Protein AF-A0A6P8UV15-F1 (afdb_monomer_lite)

Sequence (86 aa):
MSTWKSFWYGQLSGMVEPIAGVLGALAVVLAEPLLPYALAFAAGAMVYVVVDDIIPEAQVSGNGKLASWTSIVGFVVMMSLDVGLG

Organism: Gymnodraco acuticeps (NCBI:txid8218)

Foldseek 3Di:
DPPVVVVVVVVVVVVVCVVVVVVVVVVCVVPVPCVVVVVVVVVVVVVCCCVPPVLVVCCVVPPNVVSVVVVVVVVVVVVCCVVVVD

pLDDT: mean 82.35, std 7.89, range [52.5, 93.5]

Secondary structure (DSSP, 8-state):
--HHHHHHHHHHHHTHHHHHHHHHHHHHHT-TTTHHHHHHHHHHHHHHHIIIIIHHHHHHTTTHHHHHHHHHHHHHHHHHHHHHH-

Structure (mmCIF, N/CA/C/O backbone):
data_AF-A0A6P8UV15-F1
#
_entry.id   AF-A0A6P8UV15-F1
#
loop_
_atom_site.group_PDB
_atom_site.id
_atom_site.type_symbol
_atom_site.label_atom_id
_atom_site.label_alt_id
_atom_site.label_comp_id
_atom_site.label_asym_id
_atom_site.label_entity_id
_atom_site.label_seq_id
_atom_site.pdbx_PDB_ins_code
_atom_site.Cartn_x
_atom_site.Cartn_y
_atom_site.Cartn_z
_atom_site.occupancy
_atom_site.B_iso_or_equiv
_atom_site.auth_seq_id
_atom_site.auth_comp_id
_atom_site.auth_asym_id
_atom_site.auth_atom_id
_atom_site.pdbx_PDB_model_num
ATOM 1 N N . MET A 1 1 ? -14.575 17.907 10.905 1.00 54.38 1 MET A N 1
ATOM 2 C CA . MET A 1 1 ? -14.276 18.736 9.713 1.00 54.38 1 MET A CA 1
ATOM 3 C C . MET A 1 1 ? -15.474 18.687 8.773 1.00 54.38 1 MET A C 1
ATOM 5 O O . MET A 1 1 ? -16.158 17.675 8.770 1.00 54.38 1 MET A O 1
ATOM 9 N N . SER A 1 2 ? -15.769 19.765 8.038 1.00 77.62 2 SER A N 1
ATOM 10 C CA . SER A 1 2 ? -16.863 19.765 7.049 1.00 77.62 2 SER A CA 1
ATOM 11 C C . SER A 1 2 ? -16.598 18.708 5.972 1.00 77.62 2 SER A C 1
ATOM 13 O O . SER A 1 2 ? -15.482 18.643 5.455 1.00 77.62 2 SER A O 1
ATOM 15 N N . THR A 1 3 ? -17.619 17.917 5.632 1.00 77.56 3 THR A N 1
ATOM 16 C CA . THR A 1 3 ? -17.590 16.856 4.607 1.00 77.56 3 THR A CA 1
ATOM 17 C C . THR A 1 3 ? -17.047 17.352 3.265 1.00 77.56 3 THR A C 1
ATOM 19 O O . THR A 1 3 ? -16.338 16.621 2.579 1.00 77.56 3 THR A O 1
ATOM 22 N N . TRP A 1 4 ? -17.285 18.624 2.935 1.00 77.25 4 TRP A N 1
ATOM 23 C CA . TRP A 1 4 ? -16.787 19.260 1.716 1.00 77.25 4 TRP A CA 1
ATOM 24 C C . TRP A 1 4 ? -15.268 19.486 1.723 1.00 77.25 4 TRP A C 1
ATOM 26 O O . TRP A 1 4 ? -14.603 19.277 0.711 1.00 77.25 4 TRP A O 1
ATOM 36 N N . LYS A 1 5 ? -14.690 19.854 2.876 1.00 73.19 5 LYS A N 1
ATOM 37 C CA . LYS A 1 5 ? -13.229 19.975 3.024 1.00 73.19 5 LYS A CA 1
ATOM 38 C C . LYS A 1 5 ? -12.560 18.603 2.985 1.00 73.19 5 LYS A C 1
ATOM 40 O O . LYS A 1 5 ? -11.539 18.468 2.323 1.00 73.19 5 LYS A O 1
ATOM 45 N N . SER A 1 6 ? -13.140 17.595 3.640 1.00 78.12 6 SER A N 1
ATOM 46 C CA . SER A 1 6 ? -12.625 16.218 3.609 1.00 78.12 6 SER A CA 1
ATOM 47 C C . SER A 1 6 ? -12.585 15.660 2.184 1.00 78.12 6 SER A C 1
ATOM 49 O O . SER A 1 6 ? -11.604 15.034 1.799 1.00 78.12 6 SER A O 1
ATOM 51 N N . PHE A 1 7 ? -13.614 15.947 1.381 1.00 78.44 7 PHE A N 1
ATOM 52 C CA . PHE A 1 7 ? -13.654 15.558 -0.027 1.00 78.44 7 PHE A CA 1
ATOM 53 C C . PHE A 1 7 ? -12.559 16.252 -0.851 1.00 78.44 7 PHE A C 1
ATOM 55 O O . PHE A 1 7 ? -11.865 15.598 -1.624 1.00 78.44 7 PHE A O 1
ATOM 62 N N . TRP A 1 8 ? -12.350 17.556 -0.643 1.00 80.94 8 TRP A N 1
ATOM 63 C CA . TRP A 1 8 ? -11.311 18.318 -1.346 1.00 80.94 8 TRP A CA 1
ATOM 64 C C . TRP A 1 8 ? -9.895 17.822 -1.020 1.00 80.94 8 TRP A C 1
ATOM 66 O O . TRP A 1 8 ? -9.071 17.666 -1.918 1.00 80.94 8 TRP A O 1
ATOM 76 N N . TYR A 1 9 ? -9.625 17.507 0.251 1.00 78.31 9 TYR A N 1
ATOM 77 C CA . TYR A 1 9 ? -8.349 16.913 0.660 1.00 78.31 9 TYR A CA 1
ATOM 78 C C . TYR A 1 9 ? -8.168 15.481 0.138 1.00 78.31 9 TYR A C 1
ATOM 80 O O . TYR A 1 9 ? -7.065 15.131 -0.276 1.00 78.31 9 TYR A O 1
ATOM 88 N N . GLY A 1 10 ? -9.234 14.676 0.090 1.00 80.38 10 GLY A N 1
ATOM 89 C CA . GLY A 1 10 ? -9.189 13.331 -0.493 1.00 80.38 10 GLY A CA 1
ATOM 90 C C . GLY A 1 10 ? -8.851 13.348 -1.986 1.00 80.38 10 GLY A C 1
ATOM 91 O O . GLY A 1 10 ? -7.984 12.601 -2.427 1.00 80.38 10 GLY A O 1
ATOM 92 N N . GLN A 1 11 ? -9.463 14.257 -2.751 1.00 81.19 11 GLN A N 1
ATOM 93 C CA . GLN A 1 11 ? -9.167 14.440 -4.178 1.00 81.19 11 GLN A CA 1
ATOM 94 C C . GLN A 1 11 ? -7.727 14.914 -4.418 1.00 81.19 11 GLN A C 1
ATOM 96 O O . GLN A 1 11 ? -7.047 14.399 -5.301 1.00 81.19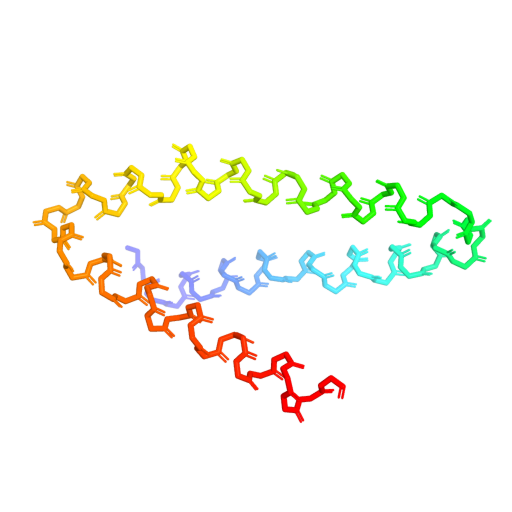 11 GLN A O 1
ATOM 101 N N . LEU A 1 12 ? -7.235 15.854 -3.604 1.00 78.75 12 LEU A N 1
ATOM 102 C CA . LEU A 1 12 ? -5.847 16.317 -3.680 1.00 78.75 12 LEU A CA 1
ATOM 103 C C . LEU A 1 12 ? -4.837 15.201 -3.390 1.00 78.75 12 LEU A C 1
ATOM 105 O O . LEU A 1 12 ? -3.820 15.127 -4.073 1.00 78.75 12 LEU A O 1
ATOM 109 N N . SER A 1 13 ? -5.119 14.334 -2.412 1.00 80.19 13 SER A N 1
ATOM 110 C CA . SER A 1 13 ? -4.284 13.161 -2.138 1.00 80.19 13 SER A CA 1
ATOM 111 C C . SER A 1 13 ? -4.334 12.161 -3.293 1.00 80.19 13 SER A C 1
ATOM 113 O O . SER A 1 13 ? -3.289 11.685 -3.714 1.00 80.19 13 SER A O 1
ATOM 115 N N . GLY A 1 14 ? -5.517 11.886 -3.851 1.00 78.81 14 GLY A N 1
ATOM 116 C CA . GLY A 1 14 ? -5.676 10.968 -4.987 1.00 78.81 14 GLY A CA 1
ATOM 117 C C . GLY A 1 14 ? -5.013 11.463 -6.275 1.00 78.81 14 GLY A C 1
ATOM 118 O O . GLY A 1 14 ? -4.558 10.667 -7.086 1.00 78.81 14 GLY A O 1
ATOM 119 N N . MET A 1 15 ? -4.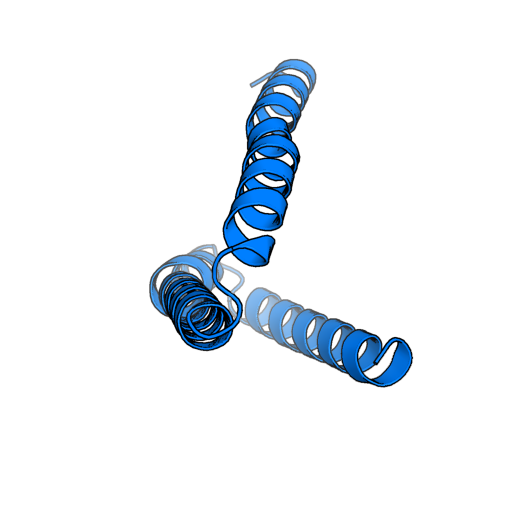861 12.779 -6.455 1.00 85.75 15 MET A N 1
ATOM 120 C CA . MET A 1 15 ? -4.192 13.356 -7.628 1.00 85.75 15 MET A CA 1
ATOM 121 C C . MET A 1 15 ? -2.696 12.999 -7.717 1.00 85.75 15 MET A C 1
ATOM 123 O O . MET A 1 15 ? -2.104 13.126 -8.789 1.00 85.75 15 MET A O 1
ATOM 127 N N . VAL A 1 16 ? -2.081 12.513 -6.633 1.00 85.56 16 VAL A N 1
ATOM 128 C CA . VAL A 1 16 ? -0.691 12.033 -6.665 1.00 85.56 16 VAL A CA 1
ATOM 129 C C . VAL A 1 16 ? -0.542 10.742 -7.476 1.00 85.56 16 VAL A C 1
ATOM 131 O O . VAL A 1 16 ? 0.483 10.543 -8.125 1.00 85.56 16 VAL A O 1
ATOM 134 N N . GLU A 1 17 ? -1.574 9.896 -7.499 1.00 84.69 17 GLU A N 1
ATOM 135 C CA . GLU A 1 17 ? -1.562 8.587 -8.156 1.00 84.69 17 GLU A CA 1
ATOM 136 C C . GLU A 1 17 ? -1.442 8.678 -9.685 1.00 84.69 17 GLU A C 1
ATOM 138 O O . GLU A 1 17 ? -0.551 8.027 -10.229 1.00 84.69 17 GLU A O 1
ATOM 143 N N . PRO A 1 18 ? -2.231 9.494 -10.417 1.00 83.88 18 PRO A N 1
ATOM 144 C CA . PRO A 1 18 ? -2.063 9.616 -11.863 1.00 83.88 18 PRO A CA 1
ATOM 145 C C . PRO A 1 18 ? -0.726 10.261 -12.241 1.00 83.88 18 PRO A C 1
ATOM 147 O O . PRO A 1 18 ? -0.116 9.863 -13.230 1.00 83.88 18 PRO A O 1
ATOM 150 N N . ILE A 1 19 ? -0.229 11.221 -11.453 1.00 86.69 19 ILE A N 1
ATOM 151 C CA . ILE A 1 19 ? 1.054 11.885 -11.732 1.00 86.69 19 ILE A CA 1
ATOM 152 C C . ILE A 1 19 ? 2.207 10.887 -11.576 1.00 86.69 19 ILE A C 1
ATOM 154 O O . ILE A 1 19 ? 3.035 10.744 -12.478 1.00 86.69 19 ILE A O 1
ATOM 158 N N . ALA A 1 20 ? 2.242 10.164 -10.454 1.00 83.75 20 ALA A N 1
ATOM 159 C CA . ALA A 1 20 ? 3.244 9.135 -10.204 1.00 83.75 20 ALA A CA 1
ATOM 160 C C . ALA A 1 20 ? 3.098 7.946 -11.165 1.00 83.75 20 ALA A C 1
ATOM 162 O O . ALA A 1 20 ? 4.106 7.414 -11.620 1.00 83.75 20 ALA A O 1
ATOM 163 N N . GLY A 1 21 ? 1.872 7.567 -11.531 1.00 83.88 21 GLY A N 1
ATOM 164 C CA . GLY A 1 21 ? 1.591 6.492 -12.480 1.00 83.88 21 GLY A CA 1
ATOM 165 C C . GLY A 1 21 ? 2.103 6.792 -13.888 1.00 83.88 21 GLY A C 1
ATOM 166 O O . GLY A 1 21 ? 2.739 5.937 -14.498 1.00 83.88 21 GLY A O 1
ATOM 167 N N . VAL A 1 22 ? 1.914 8.018 -14.389 1.00 86.44 22 VAL A N 1
ATOM 168 C CA . VAL A 1 22 ? 2.445 8.433 -15.701 1.00 86.44 22 VAL A CA 1
ATOM 169 C C . VAL A 1 22 ? 3.974 8.496 -15.682 1.00 86.44 22 VAL A C 1
ATOM 171 O O . VAL A 1 22 ? 4.618 7.999 -16.605 1.00 86.44 22 VAL A O 1
ATOM 174 N N . LEU A 1 23 ? 4.574 9.055 -14.627 1.00 84.44 23 LEU A N 1
ATOM 175 C CA . LEU A 1 23 ? 6.034 9.082 -14.481 1.00 84.44 23 LEU A CA 1
ATOM 176 C C . LEU A 1 23 ? 6.626 7.673 -14.346 1.00 84.44 23 LEU A C 1
ATOM 178 O O . LEU A 1 23 ? 7.640 7.374 -14.975 1.00 84.44 23 LEU A O 1
ATOM 182 N N . GLY A 1 24 ? 5.972 6.802 -13.577 1.00 82.31 24 GLY A N 1
ATOM 183 C CA . GLY A 1 24 ? 6.329 5.395 -13.434 1.00 82.31 24 GLY A CA 1
ATOM 184 C C . GLY A 1 24 ? 6.253 4.665 -14.769 1.00 82.31 24 GLY A C 1
ATOM 185 O O . GLY A 1 24 ? 7.226 4.033 -15.158 1.00 82.31 24 GLY A O 1
ATOM 186 N N . ALA A 1 25 ? 5.162 4.830 -15.520 1.00 81.38 25 ALA A N 1
ATOM 187 C CA . ALA A 1 25 ? 5.003 4.242 -16.848 1.00 81.38 25 ALA A CA 1
ATOM 188 C C . ALA A 1 25 ? 6.104 4.694 -17.822 1.00 81.38 25 ALA A C 1
ATOM 190 O O . ALA A 1 25 ? 6.674 3.862 -18.522 1.00 81.38 25 ALA A O 1
ATOM 191 N N . LEU A 1 26 ? 6.464 5.983 -17.831 1.00 80.19 26 LEU A N 1
ATOM 192 C CA . LEU A 1 26 ? 7.551 6.501 -18.671 1.00 80.19 26 LEU A CA 1
ATOM 193 C C . LEU A 1 26 ? 8.927 5.951 -18.263 1.00 80.19 26 LEU A C 1
ATOM 195 O O . LEU A 1 26 ? 9.724 5.593 -19.129 1.00 80.19 26 LEU A O 1
ATOM 199 N N . ALA A 1 27 ? 9.209 5.860 -16.961 1.00 77.38 27 ALA A N 1
ATOM 200 C CA . ALA A 1 27 ? 10.468 5.316 -16.449 1.00 77.38 27 ALA A CA 1
ATOM 201 C C . ALA A 1 27 ? 10.603 3.808 -16.719 1.00 77.38 27 ALA A C 1
ATOM 203 O O . ALA A 1 27 ? 11.692 3.310 -17.004 1.00 77.38 27 ALA A O 1
ATOM 204 N N . VAL A 1 28 ? 9.483 3.093 -16.669 1.00 73.81 28 VAL A N 1
ATOM 205 C CA . VAL A 1 28 ? 9.383 1.652 -16.893 1.00 73.81 28 VAL A CA 1
ATOM 206 C C . VAL A 1 28 ? 9.754 1.251 -18.325 1.00 73.81 28 VAL A C 1
ATOM 208 O O . VAL A 1 28 ? 10.433 0.241 -18.500 1.00 73.81 28 VAL A O 1
ATOM 211 N N . VAL A 1 29 ? 9.409 2.061 -19.335 1.00 70.25 29 VAL A N 1
ATOM 212 C CA . VAL A 1 29 ? 9.763 1.801 -20.750 1.00 70.25 29 VAL A CA 1
ATOM 213 C C . VAL A 1 29 ? 11.282 1.720 -20.967 1.00 70.25 29 VAL A C 1
ATOM 215 O O . VAL A 1 29 ? 11.746 1.020 -21.859 1.00 70.25 29 VAL A O 1
ATOM 218 N N . LEU A 1 30 ? 12.078 2.406 -20.143 1.00 67.75 30 LEU A N 1
ATOM 219 C CA . LEU A 1 30 ? 13.543 2.407 -20.240 1.00 67.75 30 LEU A CA 1
ATOM 220 C C . LEU A 1 30 ? 14.205 1.282 -19.424 1.00 67.75 30 LEU A C 1
ATOM 222 O O . LEU A 1 30 ? 15.406 1.054 -19.564 1.00 67.75 30 LEU A O 1
ATOM 226 N N . ALA A 1 31 ? 13.449 0.597 -18.560 1.00 67.69 31 ALA A N 1
ATOM 227 C CA . ALA A 1 31 ? 13.975 -0.267 -17.505 1.00 67.69 31 ALA A CA 1
ATOM 228 C C . ALA A 1 31 ? 13.243 -1.622 -17.411 1.00 67.69 31 ALA A C 1
ATOM 230 O O . ALA A 1 31 ? 12.990 -2.125 -16.313 1.00 67.69 31 ALA A O 1
ATOM 231 N N . GLU A 1 32 ? 12.948 -2.243 -18.558 1.00 70.06 32 GLU A N 1
ATOM 232 C CA . GLU A 1 32 ? 12.288 -3.559 -18.660 1.00 70.06 32 GLU A CA 1
ATOM 233 C C . GLU A 1 32 ? 12.885 -4.666 -17.762 1.00 70.06 32 GLU A C 1
ATOM 235 O O . GLU A 1 32 ? 12.114 -5.433 -17.185 1.00 70.06 32 GLU A O 1
ATOM 240 N N . PRO A 1 33 ? 14.214 -4.763 -17.540 1.00 73.31 33 PRO A N 1
ATOM 241 C CA . PRO A 1 33 ? 14.768 -5.785 -16.647 1.00 73.31 33 PRO A CA 1
ATOM 242 C C . PRO A 1 33 ? 14.639 -5.442 -15.155 1.00 73.31 33 PRO A C 1
ATOM 244 O O . PRO A 1 33 ? 14.706 -6.332 -14.309 1.00 73.31 33 PRO A O 1
ATOM 247 N N . LEU A 1 34 ? 14.496 -4.157 -14.812 1.00 78.12 34 LEU A N 1
ATOM 248 C CA . LEU A 1 34 ? 14.420 -3.681 -13.425 1.00 78.12 34 LEU A CA 1
ATOM 249 C C . LEU A 1 34 ? 12.980 -3.686 -12.894 1.00 78.12 34 LEU A C 1
ATOM 251 O O . LEU A 1 34 ? 12.760 -3.799 -11.689 1.00 78.12 34 LEU A O 1
ATOM 255 N N . LEU A 1 35 ? 12.008 -3.616 -13.801 1.00 78.69 35 LEU A N 1
ATOM 256 C CA . LEU A 1 35 ? 10.575 -3.726 -13.547 1.00 78.69 35 LEU A CA 1
ATOM 257 C C . LEU A 1 35 ? 10.168 -4.819 -12.545 1.00 78.69 35 LEU A C 1
ATOM 259 O O . LEU A 1 35 ? 9.516 -4.479 -11.558 1.00 78.69 35 LEU A O 1
ATOM 263 N N . PRO A 1 36 ? 10.533 -6.106 -12.730 1.00 82.06 36 PRO A N 1
ATOM 264 C CA . PRO A 1 36 ? 10.108 -7.161 -11.812 1.00 82.06 36 PRO A CA 1
ATOM 265 C C . PRO A 1 36 ? 10.669 -6.962 -10.400 1.00 82.06 36 PRO A C 1
ATOM 267 O O . PRO A 1 36 ? 9.976 -7.242 -9.426 1.00 82.06 36 PRO A O 1
ATOM 270 N N . TYR A 1 37 ? 11.883 -6.419 -10.269 1.00 84.31 37 TYR A N 1
ATOM 271 C CA . TYR A 1 37 ? 12.470 -6.105 -8.966 1.00 84.31 37 TYR A CA 1
ATOM 272 C C . TYR A 1 37 ? 11.759 -4.930 -8.290 1.00 84.31 37 TYR A C 1
ATOM 274 O O . TYR A 1 37 ? 11.491 -4.984 -7.091 1.00 84.31 37 TYR A O 1
ATOM 282 N N . ALA A 1 38 ? 11.408 -3.893 -9.053 1.00 84.06 38 ALA A N 1
ATOM 283 C CA . ALA A 1 38 ? 10.662 -2.746 -8.543 1.00 84.06 38 ALA A CA 1
ATOM 284 C C . ALA A 1 38 ? 9.233 -3.131 -8.123 1.00 84.06 38 ALA A C 1
ATOM 286 O O . ALA A 1 38 ? 8.783 -2.733 -7.050 1.00 84.06 38 ALA A O 1
ATOM 287 N N . LEU A 1 39 ? 8.541 -3.953 -8.920 1.00 84.81 39 LEU A N 1
ATOM 288 C CA . LEU A 1 39 ? 7.212 -4.474 -8.589 1.00 84.81 39 LEU A CA 1
ATOM 289 C C . LEU A 1 39 ? 7.254 -5.405 -7.372 1.00 84.81 39 LEU A C 1
ATOM 291 O O . LEU A 1 39 ? 6.402 -5.288 -6.495 1.00 84.81 39 LEU A O 1
ATOM 295 N N . ALA A 1 40 ? 8.263 -6.275 -7.267 1.00 87.06 40 ALA A N 1
ATOM 296 C CA . ALA A 1 40 ? 8.457 -7.117 -6.087 1.00 87.06 40 ALA A CA 1
ATOM 297 C C . ALA A 1 40 ? 8.719 -6.281 -4.822 1.00 87.06 40 ALA A C 1
ATOM 299 O O . ALA A 1 40 ? 8.174 -6.578 -3.759 1.00 87.06 40 ALA A O 1
ATOM 300 N N . PHE A 1 41 ? 9.504 -5.206 -4.937 1.00 88.75 41 PHE A N 1
ATOM 301 C CA . PHE A 1 41 ? 9.739 -4.272 -3.838 1.00 88.75 41 PHE A CA 1
ATOM 302 C C . PHE A 1 41 ? 8.455 -3.539 -3.423 1.00 88.75 41 PHE A C 1
ATOM 304 O O . PHE A 1 41 ? 8.140 -3.479 -2.235 1.00 88.75 41 PHE A O 1
ATOM 311 N N . ALA A 1 42 ? 7.678 -3.041 -4.389 1.00 87.75 42 ALA A N 1
ATOM 312 C CA . ALA A 1 42 ? 6.394 -2.394 -4.129 1.00 87.75 42 ALA A CA 1
ATOM 313 C C . ALA A 1 42 ? 5.391 -3.355 -3.464 1.00 87.75 42 ALA A C 1
ATOM 315 O O . ALA A 1 42 ? 4.744 -2.988 -2.484 1.00 87.75 42 ALA A O 1
ATOM 316 N N . ALA A 1 43 ? 5.313 -4.604 -3.936 1.00 88.38 43 ALA A N 1
ATOM 317 C CA . ALA A 1 43 ? 4.488 -5.639 -3.320 1.00 88.38 43 ALA A CA 1
ATOM 318 C C . ALA A 1 43 ? 4.911 -5.910 -1.866 1.00 88.38 43 ALA A C 1
ATOM 320 O O . ALA A 1 43 ? 4.062 -5.959 -0.977 1.00 88.38 43 ALA A O 1
ATOM 321 N N . GLY A 1 44 ? 6.218 -6.014 -1.600 1.00 87.69 44 GLY A N 1
ATOM 322 C CA . GLY A 1 44 ? 6.751 -6.189 -0.247 1.00 87.69 44 GLY A CA 1
ATOM 323 C C . GLY A 1 44 ? 6.405 -5.030 0.694 1.00 87.69 44 GLY A C 1
ATOM 324 O O . GLY A 1 44 ? 5.984 -5.268 1.826 1.00 87.69 44 GLY A O 1
ATOM 325 N N . ALA A 1 45 ? 6.512 -3.786 0.218 1.00 90.69 45 ALA A N 1
ATOM 326 C CA . ALA A 1 45 ? 6.140 -2.603 0.995 1.00 90.69 45 ALA A CA 1
ATOM 327 C C . ALA A 1 45 ? 4.650 -2.612 1.380 1.00 90.69 45 ALA A C 1
ATOM 329 O O . ALA A 1 45 ? 4.310 -2.340 2.531 1.00 90.69 45 ALA A O 1
ATOM 330 N N . MET A 1 46 ? 3.765 -2.996 0.456 1.00 92.56 46 MET A N 1
ATOM 331 C CA . MET A 1 46 ? 2.328 -3.095 0.735 1.00 92.56 46 MET A CA 1
ATOM 332 C C . MET A 1 46 ? 2.002 -4.205 1.741 1.00 92.56 46 MET A C 1
ATOM 334 O O . MET A 1 46 ? 1.154 -4.007 2.608 1.00 92.56 46 MET A O 1
ATOM 338 N N . VAL A 1 47 ? 2.694 -5.350 1.684 1.00 91.00 47 VAL A N 1
ATOM 339 C CA . VAL A 1 47 ? 2.528 -6.419 2.687 1.00 91.00 47 VAL A CA 1
ATOM 340 C C . VAL A 1 47 ? 2.946 -5.937 4.079 1.00 91.00 47 VAL A C 1
ATOM 342 O O . VAL A 1 47 ? 2.223 -6.195 5.040 1.00 91.00 47 VAL A O 1
ATOM 345 N N . TYR A 1 48 ? 4.064 -5.209 4.195 1.00 91.81 48 TYR A N 1
ATOM 346 C CA . TYR A 1 48 ? 4.519 -4.645 5.472 1.00 91.81 48 TYR A CA 1
ATOM 347 C C . TYR A 1 48 ? 3.480 -3.689 6.076 1.00 91.81 48 TYR A C 1
ATOM 349 O O . TYR A 1 48 ? 3.055 -3.902 7.207 1.00 91.81 48 TYR A O 1
ATOM 357 N N . VAL A 1 49 ? 3.005 -2.701 5.307 1.00 91.31 49 VAL A N 1
ATOM 358 C CA . VAL A 1 49 ? 2.016 -1.709 5.779 1.00 91.31 49 VAL A CA 1
ATOM 359 C C . VAL A 1 49 ? 0.705 -2.375 6.206 1.00 91.31 49 VAL A C 1
ATOM 361 O O . VAL A 1 49 ? 0.113 -2.013 7.220 1.00 91.31 49 VAL A O 1
ATOM 364 N N . VAL A 1 50 ? 0.240 -3.388 5.468 1.00 88.88 50 VAL A N 1
ATOM 365 C CA . VAL A 1 50 ? -0.991 -4.103 5.833 1.00 88.88 50 VAL A CA 1
ATOM 366 C C . VAL A 1 50 ? -0.838 -4.835 7.168 1.00 88.88 50 VAL A C 1
ATOM 368 O O . VAL A 1 50 ? -1.757 -4.804 7.989 1.00 88.88 50 VAL A O 1
ATOM 371 N N . VAL A 1 51 ? 0.297 -5.501 7.386 1.00 87.50 51 VAL A N 1
ATOM 372 C CA . VAL A 1 51 ? 0.530 -6.304 8.593 1.00 87.50 51 VAL A CA 1
ATOM 373 C C . VAL A 1 51 ? 0.816 -5.435 9.816 1.00 87.50 51 VAL A C 1
ATOM 375 O O . VAL A 1 51 ? 0.307 -5.752 10.890 1.00 87.50 51 VAL A O 1
ATOM 378 N N . ASP A 1 52 ? 1.608 -4.376 9.659 1.00 89.94 52 ASP A N 1
ATOM 379 C CA . ASP A 1 52 ? 2.103 -3.557 10.771 1.00 89.94 52 ASP A CA 1
ATOM 380 C C . ASP A 1 52 ? 1.122 -2.441 11.165 1.00 89.94 52 ASP A C 1
ATOM 382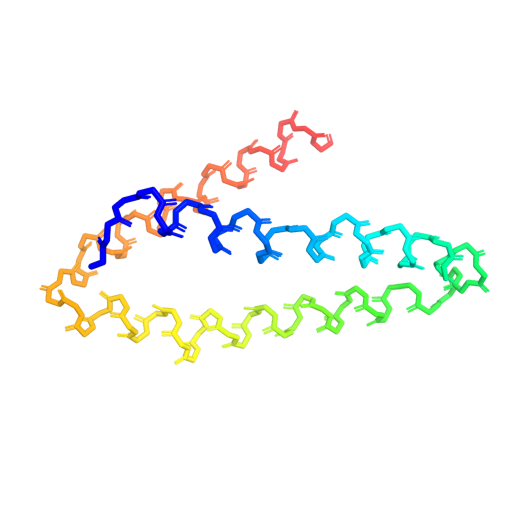 O O . ASP A 1 52 ? 0.927 -2.194 12.352 1.00 89.94 52 ASP A O 1
ATOM 386 N N . ASP A 1 53 ? 0.431 -1.831 10.193 1.00 85.62 53 ASP A N 1
ATOM 387 C CA . ASP A 1 53 ? -0.482 -0.711 10.455 1.00 85.62 53 ASP A CA 1
ATOM 388 C C . ASP A 1 53 ? -1.957 -1.135 10.375 1.00 85.62 53 ASP A C 1
ATOM 390 O O . ASP A 1 53 ? -2.710 -1.004 11.345 1.00 85.62 53 ASP A O 1
ATOM 394 N N . ILE A 1 54 ? -2.391 -1.693 9.235 1.00 84.06 54 ILE A N 1
ATOM 395 C CA . ILE A 1 54 ? -3.828 -1.875 8.953 1.00 84.06 54 ILE A CA 1
ATOM 396 C C . ILE A 1 54 ? -4.466 -2.956 9.832 1.00 84.06 54 ILE A C 1
ATOM 398 O O . ILE A 1 54 ? -5.566 -2.754 10.355 1.00 84.06 54 ILE A O 1
ATOM 402 N N . ILE A 1 55 ? -3.820 -4.116 10.008 1.00 84.44 55 ILE A N 1
ATOM 403 C CA . ILE A 1 55 ? -4.372 -5.192 10.847 1.00 84.44 55 ILE A CA 1
ATOM 404 C C . ILE A 1 55 ? -4.483 -4.741 12.316 1.00 84.44 55 ILE A C 1
ATOM 406 O O . ILE A 1 55 ? -5.570 -4.898 12.884 1.00 84.44 55 ILE A O 1
ATOM 410 N N . PRO A 1 56 ? -3.440 -4.163 12.946 1.00 85.06 56 PRO A N 1
ATOM 411 C CA . PRO A 1 56 ? -3.533 -3.686 14.323 1.00 85.06 56 PRO A CA 1
ATOM 412 C C . PRO A 1 56 ? -4.567 -2.576 14.501 1.00 85.06 56 PRO A C 1
ATOM 414 O O . PRO A 1 56 ? -5.393 -2.668 15.412 1.00 85.06 56 PRO A O 1
ATOM 417 N N . GLU A 1 57 ? -4.603 -1.579 13.614 1.00 84.19 57 GLU A N 1
ATOM 418 C CA . GLU A 1 57 ? -5.578 -0.484 13.682 1.00 84.19 57 GLU A CA 1
ATOM 419 C C . GLU A 1 57 ? -7.024 -1.005 13.601 1.00 84.19 57 GLU A C 1
ATOM 421 O O . GLU A 1 57 ? -7.896 -0.619 14.392 1.00 84.19 57 GLU A O 1
ATOM 426 N N . ALA A 1 58 ? -7.274 -1.970 12.713 1.00 81.56 58 ALA A N 1
ATOM 427 C CA . ALA A 1 58 ? -8.590 -2.573 12.553 1.00 81.56 58 ALA A CA 1
ATOM 428 C C . ALA A 1 58 ? -9.026 -3.414 13.773 1.00 81.56 58 ALA A C 1
ATOM 430 O O . ALA A 1 58 ? -10.222 -3.503 14.068 1.00 81.56 58 ALA A O 1
ATOM 431 N N . GLN A 1 59 ? -8.082 -4.012 14.512 1.00 78.00 59 GLN A N 1
ATOM 432 C CA . GLN A 1 59 ? -8.364 -4.753 15.750 1.00 78.00 59 GLN A CA 1
ATOM 433 C C . GLN A 1 59 ? -8.551 -3.829 16.966 1.00 78.00 59 GLN A C 1
ATOM 435 O O . GLN A 1 59 ? -9.416 -4.096 17.804 1.00 78.00 59 GLN A O 1
ATOM 440 N N . VAL A 1 60 ? -7.793 -2.730 17.057 1.00 78.62 60 VAL A N 1
ATOM 441 C CA . VAL A 1 60 ? -7.865 -1.751 18.162 1.00 78.62 60 VAL A CA 1
ATOM 442 C C . VAL A 1 60 ? -9.170 -0.947 18.134 1.00 78.62 60 VAL A C 1
ATOM 444 O O . VAL A 1 60 ? -9.683 -0.561 19.183 1.00 78.62 60 VAL A O 1
ATOM 447 N N . SER A 1 61 ? -9.777 -0.783 16.958 1.00 73.81 61 SER A N 1
ATOM 448 C CA . SER A 1 61 ? -11.038 -0.053 16.744 1.00 73.81 61 SER A CA 1
ATOM 449 C C . SER A 1 61 ? -12.299 -0.719 17.346 1.00 73.81 61 SER A C 1
ATOM 451 O O . SER A 1 61 ? -13.418 -0.303 17.057 1.00 73.81 61 SER A O 1
ATOM 453 N N . GLY A 1 62 ? -12.155 -1.760 18.178 1.00 65.06 62 GLY A N 1
ATOM 454 C CA . GLY A 1 62 ? -13.237 -2.368 18.972 1.00 65.06 62 GLY A CA 1
ATOM 455 C C . GLY A 1 62 ? -14.050 -3.463 18.268 1.00 65.06 62 GLY A C 1
ATOM 456 O O . GLY A 1 62 ? -14.691 -4.273 18.935 1.00 65.06 62 GLY A O 1
ATOM 457 N N . ASN A 1 63 ? -13.964 -3.566 16.936 1.00 72.62 63 ASN A N 1
ATOM 458 C CA . ASN A 1 63 ? -14.733 -4.513 16.118 1.00 72.62 63 ASN A CA 1
ATOM 459 C C . ASN A 1 63 ? -13.844 -5.526 15.366 1.00 72.62 63 ASN A C 1
ATOM 461 O O . ASN A 1 63 ? -14.133 -5.880 14.222 1.00 72.62 63 ASN A O 1
ATOM 465 N N . GLY A 1 64 ? -12.794 -6.047 16.010 1.00 74.19 64 GLY A N 1
ATOM 466 C CA . GLY A 1 64 ? -11.804 -6.934 15.379 1.00 74.19 64 GLY A CA 1
ATOM 467 C C . GLY A 1 64 ? -12.389 -8.136 14.620 1.00 74.19 64 GLY A C 1
ATOM 468 O O . GLY A 1 64 ? -11.931 -8.463 13.528 1.00 74.19 64 GLY A O 1
ATOM 469 N N . LYS A 1 65 ? -13.477 -8.746 15.118 1.00 74.94 65 LYS A N 1
ATOM 470 C CA . LYS A 1 65 ? -14.165 -9.854 14.422 1.00 74.94 65 LYS A CA 1
ATOM 471 C C . LYS A 1 65 ? -14.826 -9.417 13.111 1.00 74.94 65 LYS A C 1
ATOM 473 O O . LYS A 1 65 ? -14.829 -10.182 12.150 1.00 74.94 65 LYS A O 1
ATOM 478 N N . LEU A 1 66 ? -15.395 -8.213 13.079 1.00 79.31 66 LEU A N 1
ATOM 479 C CA . LEU A 1 66 ? -16.041 -7.659 11.890 1.00 79.31 66 LEU A CA 1
ATOM 480 C C . LEU A 1 66 ? -14.979 -7.215 10.879 1.00 79.31 66 LEU A C 1
ATOM 482 O O . LEU A 1 66 ? -15.105 -7.553 9.709 1.00 79.31 66 LEU A O 1
ATOM 486 N N . ALA A 1 67 ? -13.895 -6.592 11.354 1.00 81.19 67 ALA A N 1
ATOM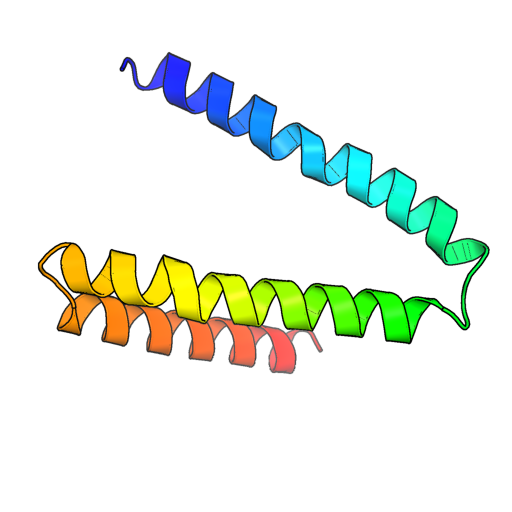 487 C CA . ALA A 1 67 ? -12.731 -6.237 10.545 1.00 81.19 67 AL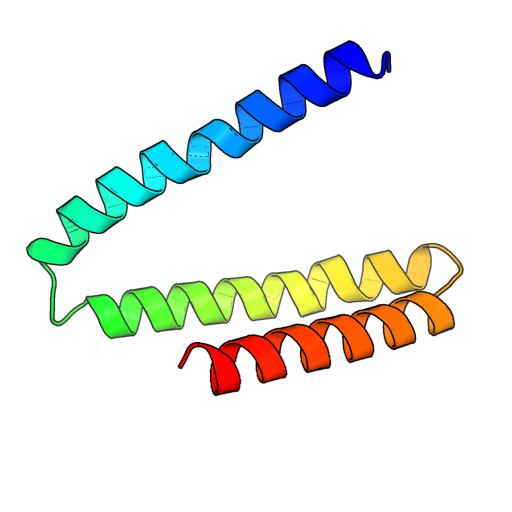A A CA 1
ATOM 488 C C . ALA A 1 67 ? -12.105 -7.455 9.844 1.00 81.19 67 ALA A C 1
ATOM 490 O O . ALA A 1 67 ? -11.881 -7.422 8.633 1.00 81.19 67 ALA A O 1
ATOM 491 N N . SER A 1 68 ? -11.886 -8.556 10.573 1.00 83.19 68 SER A N 1
ATOM 492 C CA . SER A 1 68 ? -11.377 -9.805 9.992 1.00 83.19 68 SER A CA 1
ATOM 493 C C . SER A 1 68 ? -12.350 -10.425 8.987 1.00 83.19 68 SER A C 1
ATOM 495 O O . SER A 1 68 ? -11.929 -10.956 7.966 1.00 83.19 68 SER A O 1
ATOM 497 N N . TRP A 1 69 ? -13.662 -10.353 9.236 1.00 86.75 69 TRP A N 1
ATOM 498 C CA . TRP A 1 69 ? -14.651 -10.842 8.271 1.00 86.75 69 TRP A CA 1
ATOM 499 C C . TRP A 1 69 ? -14.650 -10.007 6.987 1.00 86.75 69 TRP A C 1
ATOM 501 O O . TRP A 1 69 ? -14.667 -10.563 5.891 1.00 86.75 69 TRP A O 1
ATOM 511 N N . THR A 1 70 ? -14.576 -8.679 7.104 1.00 87.00 70 THR A N 1
ATOM 512 C CA . THR A 1 70 ? -14.513 -7.784 5.943 1.00 87.00 70 THR A CA 1
ATOM 513 C C . THR A 1 70 ? -13.203 -7.908 5.173 1.00 87.00 70 THR A C 1
ATOM 515 O O . THR A 1 70 ? -13.230 -7.811 3.949 1.00 87.00 70 THR A O 1
ATOM 518 N N . SER A 1 71 ? -12.073 -8.178 5.840 1.00 86.75 71 SER A N 1
ATOM 519 C CA . SER A 1 71 ? -10.796 -8.393 5.152 1.00 86.75 71 SER A CA 1
ATOM 520 C C . SER A 1 71 ? -10.793 -9.699 4.356 1.00 86.75 71 SER A C 1
ATOM 522 O O . SER A 1 71 ? -10.353 -9.702 3.209 1.00 86.75 71 SER A O 1
ATOM 524 N N . ILE A 1 72 ? -11.362 -10.780 4.905 1.00 88.88 72 ILE A N 1
ATOM 525 C CA . ILE A 1 72 ? -11.538 -12.050 4.184 1.00 88.88 72 ILE A CA 1
ATOM 526 C C . ILE A 1 72 ? -12.442 -11.851 2.964 1.00 88.88 72 ILE A C 1
ATOM 528 O O . ILE A 1 72 ? -12.097 -12.293 1.871 1.00 88.88 72 ILE A O 1
ATOM 532 N N . VAL A 1 73 ? -13.574 -11.157 3.118 1.00 92.69 73 VAL A N 1
ATOM 533 C CA . VAL A 1 73 ? -14.473 -10.859 1.990 1.00 92.69 73 VAL A CA 1
ATOM 534 C C . VAL A 1 73 ? -13.758 -10.024 0.927 1.00 92.69 73 VAL A C 1
ATOM 536 O O . VAL A 1 73 ? -13.830 -10.365 -0.251 1.00 92.69 73 VAL A O 1
ATOM 539 N N . GLY A 1 74 ? -13.028 -8.978 1.321 1.00 90.00 74 GLY A N 1
ATOM 540 C CA . GLY A 1 74 ? -12.241 -8.158 0.397 1.00 90.00 74 GLY A CA 1
ATOM 541 C C . GLY A 1 74 ? -11.186 -8.968 -0.358 1.00 90.00 74 GLY A C 1
ATOM 542 O O . GLY A 1 74 ? -11.055 -8.822 -1.571 1.00 90.00 74 GLY A O 1
ATOM 543 N N . PHE A 1 75 ? -10.498 -9.883 0.330 1.00 89.69 75 PHE A N 1
ATOM 544 C CA . PHE A 1 75 ? -9.535 -10.792 -0.290 1.00 89.69 75 PHE A CA 1
ATOM 545 C C . PHE A 1 75 ? -10.198 -11.720 -1.315 1.00 89.69 75 PHE A C 1
ATOM 547 O O . PHE A 1 75 ? -9.704 -11.852 -2.430 1.00 89.69 75 PHE A O 1
ATOM 554 N N . VAL A 1 76 ? -11.349 -12.313 -0.979 1.00 93.50 76 VAL A N 1
ATOM 555 C CA . VAL A 1 76 ? -12.110 -13.170 -1.905 1.00 93.50 76 VAL A CA 1
ATOM 556 C C . VAL A 1 76 ? -12.571 -12.387 -3.132 1.00 93.50 76 VAL A C 1
ATOM 558 O O . VAL A 1 76 ? -12.456 -12.891 -4.249 1.00 93.50 76 VAL A O 1
ATOM 561 N N . VAL A 1 77 ? -13.060 -11.158 -2.951 1.00 93.19 77 VAL A N 1
ATOM 562 C CA . VAL A 1 77 ? -13.462 -10.286 -4.065 1.00 93.19 77 VAL A CA 1
ATOM 563 C C . VAL A 1 77 ? -12.263 -9.976 -4.956 1.00 93.19 77 VAL A C 1
ATOM 565 O O . VAL A 1 77 ? -12.366 -10.149 -6.166 1.00 93.19 77 VAL A O 1
ATOM 568 N N . MET A 1 78 ? -11.119 -9.596 -4.381 1.00 90.75 78 MET A N 1
ATOM 569 C CA . MET A 1 78 ? -9.912 -9.306 -5.156 1.00 90.75 78 MET A CA 1
ATOM 570 C C . MET A 1 78 ? -9.413 -10.536 -5.923 1.00 90.75 78 MET A C 1
ATOM 572 O O . MET A 1 78 ? -9.151 -10.430 -7.113 1.00 90.75 78 MET A O 1
ATOM 576 N N . MET A 1 79 ? -9.349 -11.712 -5.291 1.00 92.19 79 MET A N 1
ATOM 577 C CA . MET A 1 79 ? -8.957 -12.959 -5.966 1.00 92.19 79 MET A CA 1
ATOM 578 C C . MET A 1 79 ? -9.946 -13.365 -7.065 1.00 92.19 79 MET A C 1
ATOM 580 O O . MET A 1 79 ? -9.546 -13.879 -8.102 1.00 92.19 79 MET A O 1
ATOM 584 N N . SER A 1 80 ? -11.241 -13.107 -6.867 1.00 91.38 80 SER A N 1
ATOM 585 C CA . SER A 1 80 ? -12.254 -13.355 -7.900 1.00 91.38 80 SER A CA 1
ATOM 586 C C . SER A 1 80 ? -12.093 -12.408 -9.090 1.00 91.38 80 SER A C 1
ATOM 588 O O . SER A 1 80 ? -12.268 -12.829 -10.230 1.00 91.38 80 SER A O 1
ATOM 590 N N . LEU A 1 81 ? -11.757 -11.138 -8.837 1.00 91.19 81 LEU A N 1
ATOM 591 C CA . LEU A 1 81 ? -11.456 -10.162 -9.884 1.00 91.19 81 LEU A CA 1
ATOM 592 C C . LEU A 1 81 ? -10.156 -10.504 -10.615 1.00 91.19 81 LEU A C 1
ATOM 594 O O . LEU A 1 81 ? -10.136 -10.407 -11.833 1.00 91.19 81 LEU A O 1
ATOM 598 N N . ASP A 1 82 ? -9.118 -10.942 -9.903 1.00 90.19 82 ASP A N 1
ATOM 599 C CA . ASP A 1 82 ? -7.841 -11.368 -10.486 1.00 90.19 82 ASP A CA 1
ATOM 600 C C . ASP A 1 82 ? -8.022 -12.575 -11.417 1.00 90.19 82 ASP A C 1
ATOM 602 O O . ASP A 1 82 ? -7.566 -12.552 -12.548 1.00 90.19 82 ASP A O 1
ATOM 606 N N . VAL A 1 83 ? -8.788 -13.591 -11.005 1.00 90.94 83 VAL A N 1
ATOM 607 C CA . VAL A 1 83 ? -9.083 -14.756 -11.862 1.00 90.94 83 VAL A CA 1
ATOM 608 C C . VAL A 1 83 ? -10.059 -14.417 -12.996 1.0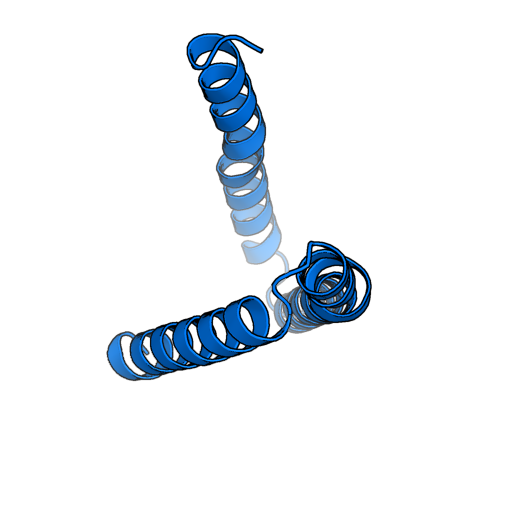0 90.94 83 VAL A C 1
ATOM 610 O O . VAL A 1 83 ? -10.006 -15.030 -14.058 1.00 90.94 83 VAL A O 1
ATOM 613 N N . GLY A 1 84 ? -10.992 -13.487 -12.772 1.00 86.44 84 GLY A N 1
ATOM 614 C CA . GLY A 1 84 ? -12.032 -13.136 -13.744 1.00 86.44 84 GLY A CA 1
ATOM 615 C C . GLY A 1 84 ? -11.600 -12.124 -14.810 1.00 86.44 84 GLY A C 1
ATOM 616 O O . GLY A 1 84 ? -12.113 -12.171 -15.926 1.00 86.44 84 GLY A O 1
ATOM 617 N N . LEU A 1 85 ? -10.703 -11.198 -14.462 1.00 82.12 85 LEU A N 1
ATOM 618 C CA . LEU A 1 85 ? -10.116 -10.197 -15.363 1.00 82.12 85 LEU A CA 1
ATOM 619 C C . LEU A 1 85 ? -8.694 -10.568 -15.814 1.00 82.12 85 LEU A C 1
ATOM 621 O O . LEU A 1 85 ? -8.150 -9.859 -16.662 1.00 82.12 85 LEU A O 1
ATOM 625 N N . GLY A 1 86 ? -8.117 -11.620 -15.224 1.00 52.50 86 GLY A N 1
ATOM 626 C CA . GLY A 1 86 ? -6.782 -12.148 -15.510 1.00 52.50 86 GLY A CA 1
ATOM 627 C C . GLY A 1 86 ? -6.632 -12.736 -16.900 1.00 52.50 86 GLY A C 1
ATOM 628 O O . GLY A 1 86 ? -7.536 -13.481 -17.344 1.00 52.50 86 GLY A O 1
#

Radius of gyration: 17.2 Å; chains: 1; bounding box: 32×35×40 Å